Protein AF-A0A7W4ERY3-F1 (afdb_monomer)

Structure (mmCIF, N/CA/C/O backbone):
data_AF-A0A7W4ERY3-F1
#
_entry.id   AF-A0A7W4ERY3-F1
#
loop_
_atom_site.group_PDB
_atom_site.id
_atom_site.type_symbol
_atom_site.label_atom_id
_atom_site.label_alt_id
_atom_site.label_comp_id
_atom_site.label_asym_id
_atom_site.label_entity_id
_atom_site.label_seq_id
_atom_site.pdbx_PDB_ins_code
_atom_site.Cartn_x
_atom_site.Cartn_y
_atom_site.Cartn_z
_atom_site.occupancy
_atom_site.B_iso_or_equiv
_atom_site.auth_seq_id
_atom_site.auth_comp_id
_atom_site.auth_asym_id
_atom_site.auth_atom_id
_atom_site.pdbx_PDB_model_num
ATOM 1 N N . MET A 1 1 ? -31.399 -14.182 33.057 1.00 48.34 1 MET A N 1
ATOM 2 C CA . MET A 1 1 ? -30.219 -14.943 32.589 1.00 48.34 1 MET A CA 1
ATOM 3 C C . MET A 1 1 ? -30.659 -15.828 31.425 1.00 48.34 1 MET A C 1
ATOM 5 O O . MET A 1 1 ? -31.411 -16.758 31.665 1.00 48.34 1 MET A O 1
ATOM 9 N N . SER A 1 2 ? -30.296 -15.523 30.174 1.00 42.59 2 SER A N 1
ATOM 10 C CA . SER A 1 2 ? -30.583 -16.417 29.037 1.00 42.59 2 SER A CA 1
ATOM 11 C C . SER A 1 2 ? -29.541 -16.255 27.924 1.00 42.59 2 SER A C 1
ATOM 13 O O . SER A 1 2 ? -29.521 -15.274 27.189 1.00 42.59 2 SER A O 1
ATOM 15 N N . SER A 1 3 ? -28.617 -17.218 27.927 1.00 50.41 3 SER A N 1
ATOM 16 C CA . SER A 1 3 ? -27.822 -17.798 26.837 1.00 50.41 3 SER A CA 1
ATOM 17 C C . SER A 1 3 ? -27.710 -17.040 25.502 1.00 50.41 3 SER A C 1
ATOM 19 O O . SER A 1 3 ? -28.542 -17.189 24.608 1.00 50.41 3 SER A O 1
ATOM 21 N N . THR A 1 4 ? -26.580 -16.358 25.286 1.00 51.00 4 THR A N 1
ATOM 22 C CA . THR A 1 4 ? -26.086 -16.087 23.929 1.00 51.00 4 THR A CA 1
ATOM 23 C C . THR A 1 4 ? -25.275 -17.291 23.452 1.00 51.00 4 THR A C 1
ATOM 25 O O . THR A 1 4 ? -24.101 -17.467 23.784 1.00 51.00 4 THR A O 1
ATOM 28 N N . LYS A 1 5 ? -25.896 -18.154 22.641 1.00 48.28 5 LYS A N 1
ATOM 29 C CA . LYS A 1 5 ? -25.158 -19.151 21.859 1.00 48.28 5 LYS A CA 1
ATOM 30 C C . LYS A 1 5 ? -24.258 -18.410 20.864 1.00 48.28 5 LYS A C 1
ATOM 32 O O . LYS A 1 5 ? -24.686 -18.023 19.782 1.00 48.28 5 LYS A O 1
ATOM 37 N N . LYS A 1 6 ? -22.997 -18.182 21.241 1.00 46.38 6 LYS A N 1
ATOM 38 C CA . LYS A 1 6 ? -21.954 -17.668 20.344 1.00 46.38 6 LYS A CA 1
ATOM 39 C C . LYS A 1 6 ? -21.803 -18.625 19.157 1.00 46.38 6 LYS A C 1
ATOM 41 O O . LYS A 1 6 ? -21.350 -19.757 19.326 1.00 46.38 6 LYS A O 1
ATOM 46 N N . HIS A 1 7 ? -22.151 -18.157 17.959 1.00 42.97 7 HIS A N 1
ATOM 47 C CA . HIS A 1 7 ? -21.915 -18.845 16.687 1.00 42.97 7 HIS A CA 1
ATOM 48 C C . HIS A 1 7 ? -20.406 -19.058 16.447 1.00 42.97 7 HIS A C 1
ATOM 50 O O . HIS A 1 7 ? -19.730 -18.264 15.798 1.00 42.97 7 HIS A O 1
ATOM 56 N N . LYS A 1 8 ? -19.871 -20.161 16.979 1.00 44.69 8 LYS A N 1
ATOM 57 C CA . LYS A 1 8 ? -18.449 -20.552 16.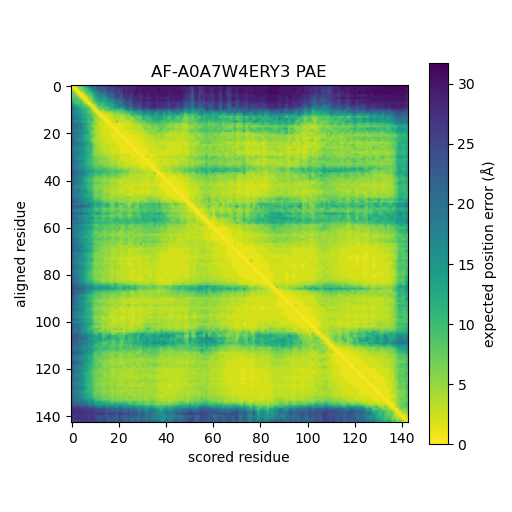937 1.00 44.69 8 LYS A CA 1
ATOM 58 C C . LYS A 1 8 ? -17.954 -20.960 15.534 1.00 44.69 8 LYS A C 1
ATOM 60 O O . LYS A 1 8 ? -16.752 -20.959 15.294 1.00 44.69 8 LYS A O 1
ATOM 65 N N . TYR A 1 9 ? -18.861 -21.269 14.600 1.00 45.78 9 TYR A N 1
ATOM 66 C CA . TYR A 1 9 ? -18.530 -21.684 13.225 1.00 45.78 9 TYR A CA 1
ATOM 67 C C . TYR A 1 9 ? -18.276 -20.511 12.263 1.00 45.78 9 TYR A C 1
ATOM 69 O O . TYR A 1 9 ? -17.468 -20.637 11.347 1.00 45.78 9 TYR A O 1
ATOM 77 N N . SER A 1 10 ? -18.886 -19.346 12.507 1.00 55.81 10 SER A N 1
ATOM 78 C CA . SER A 1 10 ? -18.695 -18.160 11.660 1.00 55.81 10 SER A CA 1
ATOM 79 C C . SER A 1 10 ? -17.282 -17.578 11.796 1.00 55.81 10 SER A C 1
ATOM 81 O O . SER A 1 10 ? -16.703 -17.115 10.816 1.00 55.81 10 SER A O 1
ATOM 83 N N . SER A 1 11 ? -16.654 -17.669 12.975 1.00 61.00 11 SER A N 1
ATOM 84 C CA . SER A 1 11 ? -15.375 -16.991 13.226 1.00 61.00 11 SER A CA 1
ATOM 85 C C . SER A 1 11 ? -14.181 -17.622 12.501 1.00 61.00 11 SER A C 1
ATOM 87 O O . SER A 1 11 ? -13.287 -16.901 12.071 1.00 61.00 11 SER A O 1
ATOM 89 N N . LYS A 1 12 ? -14.146 -18.954 12.341 1.00 66.56 12 LYS A N 1
ATOM 90 C CA . LYS A 1 12 ? -13.029 -19.631 11.653 1.00 66.56 12 LYS A CA 1
ATOM 91 C C . LYS A 1 12 ? -13.132 -19.497 10.135 1.00 66.56 12 LYS A C 1
ATOM 93 O O . LYS A 1 12 ? -12.144 -19.156 9.497 1.00 66.56 12 LYS A O 1
ATOM 98 N N . ALA A 1 13 ? -14.326 -19.707 9.576 1.00 73.44 13 ALA A N 1
ATOM 99 C CA . ALA A 1 13 ? -14.561 -19.562 8.141 1.00 73.44 13 ALA A CA 1
ATOM 100 C C . ALA A 1 13 ? -14.378 -18.107 7.675 1.00 73.44 13 ALA A C 1
ATOM 102 O O . ALA A 1 13 ? -13.717 -17.870 6.670 1.00 73.44 13 ALA A O 1
ATOM 103 N N . SER A 1 14 ? -14.877 -17.126 8.438 1.00 72.81 14 SER A N 1
ATOM 104 C CA . SER A 1 14 ? -14.676 -15.703 8.115 1.00 72.81 14 SER A CA 1
ATOM 105 C C . SER A 1 14 ? -13.215 -15.270 8.236 1.00 72.81 14 SER A C 1
ATOM 107 O O . SER A 1 14 ? -12.737 -14.528 7.384 1.00 72.81 14 SER A O 1
ATOM 109 N N . SER A 1 15 ? -12.480 -15.762 9.239 1.00 72.75 15 SER A N 1
ATOM 110 C CA . SER A 1 15 ? -11.046 -15.485 9.367 1.00 72.75 15 SER A CA 1
ATOM 111 C C . SER A 1 15 ? -10.238 -16.089 8.218 1.00 72.75 15 SER A C 1
ATOM 113 O O . SER A 1 15 ? -9.299 -15.452 7.744 1.00 72.75 15 SER A O 1
ATOM 115 N N . LEU A 1 16 ? -10.592 -17.297 7.767 1.00 81.38 16 LEU A N 1
ATOM 116 C CA . LEU A 1 16 ? -9.930 -17.946 6.639 1.00 81.38 16 LEU A CA 1
ATOM 117 C C . LEU A 1 16 ? -10.233 -17.210 5.330 1.00 81.38 16 LEU A C 1
ATOM 119 O O . LEU A 1 16 ? -9.307 -16.887 4.595 1.00 81.38 16 LEU A O 1
ATOM 123 N N . ALA A 1 17 ? -11.503 -16.870 5.090 1.00 81.50 17 ALA A N 1
ATOM 124 C CA . ALA A 1 17 ? -11.932 -16.095 3.928 1.00 81.50 17 ALA A CA 1
ATOM 125 C C . ALA A 1 17 ? -11.271 -14.708 3.887 1.00 81.50 17 ALA A C 1
ATOM 127 O O . ALA A 1 17 ? -10.849 -14.241 2.832 1.00 81.50 17 ALA A O 1
ATOM 128 N N . TYR A 1 18 ? -11.136 -14.0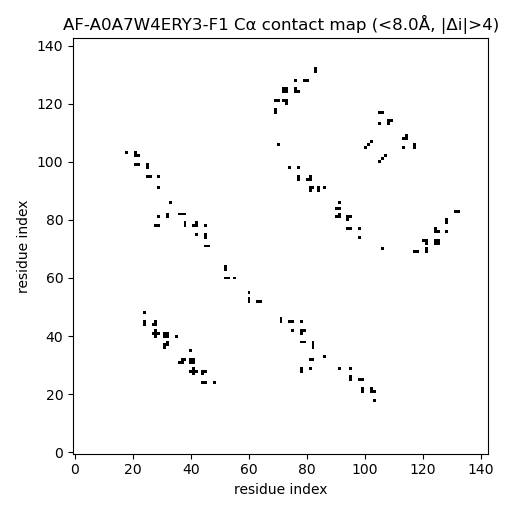54 5.043 1.00 81.06 18 TYR A N 1
ATOM 129 C CA . TYR A 1 18 ? -10.407 -12.795 5.157 1.00 81.06 18 TYR A CA 1
ATOM 130 C C . TYR A 1 18 ? -8.932 -12.963 4.772 1.00 81.06 18 TYR A C 1
ATOM 132 O O . TYR A 1 18 ? -8.399 -12.153 4.013 1.00 81.06 18 TYR A O 1
ATOM 140 N N . ALA A 1 19 ? -8.266 -14.000 5.286 1.00 79.88 19 ALA A N 1
ATOM 141 C CA . ALA A 1 19 ? -6.861 -14.240 4.986 1.00 79.88 19 ALA A CA 1
ATOM 142 C C . ALA A 1 19 ? -6.657 -14.554 3.498 1.00 79.88 19 ALA A C 1
ATOM 144 O O . ALA A 1 19 ? -5.815 -13.933 2.854 1.00 79.88 19 ALA A O 1
ATOM 145 N N . SER A 1 20 ? -7.476 -15.445 2.932 1.00 82.75 20 SER A N 1
ATOM 146 C CA . SER A 1 20 ? -7.396 -15.822 1.522 1.00 82.75 20 SER A CA 1
ATOM 147 C C . SER A 1 20 ? -7.662 -14.642 0.593 1.00 82.75 20 SER A C 1
ATOM 149 O O . SER A 1 20 ? -6.928 -14.471 -0.371 1.00 82.75 20 SER A O 1
ATOM 151 N N . LEU A 1 21 ? -8.653 -13.793 0.889 1.00 84.44 21 LEU A N 1
ATOM 152 C CA . LEU A 1 21 ? -8.947 -12.608 0.075 1.00 84.44 21 LEU A CA 1
ATOM 153 C C . LEU A 1 21 ? -7.786 -11.608 0.061 1.00 84.44 21 LEU A C 1
ATOM 155 O O . LEU A 1 21 ? -7.464 -11.074 -0.995 1.00 84.44 21 LEU A O 1
ATOM 159 N N . ASN A 1 22 ? -7.134 -11.366 1.202 1.00 86.44 22 ASN A N 1
ATOM 160 C CA . ASN A 1 22 ? -5.986 -10.455 1.255 1.00 86.44 22 ASN A CA 1
ATOM 161 C C . ASN A 1 22 ? -4.745 -11.037 0.567 1.00 86.44 22 ASN A C 1
ATOM 163 O O . ASN A 1 22 ? -4.032 -10.309 -0.119 1.00 86.44 22 ASN A O 1
ATOM 167 N N . ILE A 1 23 ? -4.504 -12.344 0.712 1.00 85.81 23 ILE A N 1
ATOM 168 C CA . ILE A 1 23 ? -3.430 -13.031 -0.016 1.00 85.81 23 ILE A CA 1
ATOM 169 C C . ILE A 1 23 ? -3.688 -12.946 -1.522 1.00 85.81 23 ILE A C 1
ATOM 171 O O . ILE A 1 23 ? -2.795 -12.577 -2.279 1.00 85.81 23 ILE A O 1
ATOM 175 N N . LEU A 1 24 ? -4.919 -13.226 -1.953 1.00 87.50 24 LEU A N 1
ATOM 176 C CA . LEU A 1 24 ? -5.307 -13.173 -3.358 1.00 87.50 24 LEU A CA 1
ATOM 177 C C . LEU A 1 24 ? -5.189 -11.754 -3.920 1.00 87.50 24 LEU A C 1
ATOM 179 O O . LEU A 1 24 ? -4.718 -11.603 -5.039 1.00 87.50 24 LEU A O 1
ATOM 183 N N . LEU A 1 25 ? -5.528 -10.719 -3.144 1.00 86.62 25 LEU A N 1
ATOM 184 C CA . LEU A 1 25 ? -5.304 -9.325 -3.535 1.00 86.62 25 LEU A CA 1
ATOM 185 C C . LEU A 1 25 ? -3.816 -9.050 -3.797 1.00 86.62 25 LEU A C 1
ATOM 187 O O . LEU A 1 25 ? -3.475 -8.508 -4.844 1.00 86.62 25 LEU A O 1
ATOM 191 N N . ALA A 1 26 ? -2.927 -9.438 -2.879 1.00 86.62 26 ALA A N 1
ATOM 192 C CA . ALA A 1 26 ? -1.489 -9.227 -3.048 1.00 86.62 26 ALA A CA 1
ATOM 193 C C . ALA A 1 26 ? -0.928 -9.997 -4.259 1.00 86.62 26 ALA A C 1
ATOM 195 O O . ALA A 1 26 ? -0.151 -9.444 -5.036 1.00 86.62 26 ALA A O 1
ATOM 196 N N . LEU A 1 27 ? -1.371 -11.242 -4.460 1.00 89.12 27 LEU A N 1
ATOM 197 C CA . LEU A 1 27 ? -1.009 -12.042 -5.631 1.00 89.12 27 LEU A CA 1
ATOM 198 C C . LEU A 1 27 ? -1.559 -11.449 -6.930 1.00 89.12 27 LEU A C 1
ATOM 200 O O . LEU A 1 27 ? -0.868 -11.470 -7.942 1.00 89.12 27 LEU A O 1
ATOM 204 N N . ALA A 1 28 ? -2.769 -10.893 -6.914 1.00 88.81 28 ALA A N 1
ATOM 205 C CA . ALA A 1 28 ? -3.353 -10.224 -8.068 1.00 88.81 28 ALA A CA 1
ATOM 206 C C . ALA A 1 28 ? -2.588 -8.938 -8.416 1.00 88.81 28 ALA A C 1
ATOM 208 O O . ALA A 1 28 ? -2.331 -8.696 -9.591 1.00 88.81 28 ALA A O 1
ATOM 209 N N . VAL A 1 29 ? -2.145 -8.155 -7.423 1.00 88.50 29 VAL A N 1
ATOM 210 C CA . VAL A 1 29 ? -1.259 -6.996 -7.647 1.00 88.50 29 VAL A CA 1
ATOM 211 C C . VAL A 1 29 ? 0.015 -7.437 -8.364 1.00 88.50 29 VAL A C 1
ATOM 213 O O . VAL A 1 29 ? 0.329 -6.909 -9.429 1.00 88.50 29 VAL A O 1
ATOM 216 N N . PHE A 1 30 ? 0.698 -8.458 -7.844 1.00 88.06 30 PHE A N 1
ATOM 217 C CA . PHE A 1 30 ? 1.876 -9.030 -8.496 1.00 88.06 30 PHE A CA 1
ATOM 218 C C . PHE A 1 30 ? 1.566 -9.542 -9.915 1.00 88.06 30 PHE A C 1
ATOM 220 O O . PHE A 1 30 ? 2.265 -9.192 -10.862 1.00 88.06 30 PHE A O 1
ATOM 227 N N . GLY A 1 31 ? 0.483 -10.303 -10.087 1.00 85.00 31 GLY A N 1
ATOM 228 C CA . GLY A 1 31 ? 0.079 -10.873 -11.372 1.00 85.00 31 GLY A CA 1
ATOM 229 C C . GLY A 1 31 ? -0.220 -9.814 -12.434 1.00 85.00 31 GLY A C 1
ATOM 230 O O . GLY A 1 31 ? 0.201 -9.961 -13.578 1.00 85.00 31 GLY A O 1
ATOM 231 N N . THR A 1 32 ? -0.883 -8.712 -12.065 1.00 88.38 32 THR A N 1
ATOM 232 C CA . THR A 1 32 ? -1.145 -7.608 -13.008 1.00 88.38 32 THR A CA 1
ATOM 233 C C . THR A 1 32 ? 0.139 -6.950 -13.502 1.00 88.38 32 THR A C 1
ATOM 235 O O . THR A 1 32 ? 0.241 -6.649 -14.693 1.00 88.38 32 THR A O 1
ATOM 238 N N . ILE A 1 33 ? 1.129 -6.782 -12.620 1.00 86.81 33 ILE A N 1
ATOM 239 C CA . ILE A 1 33 ? 2.442 -6.227 -12.966 1.00 86.81 33 ILE A CA 1
ATOM 240 C C . ILE A 1 33 ? 3.200 -7.205 -13.860 1.00 86.81 33 ILE A C 1
ATOM 242 O O . ILE A 1 33 ? 3.723 -6.792 -14.889 1.00 86.81 33 ILE A O 1
ATOM 246 N N . TYR A 1 34 ? 3.200 -8.493 -13.512 1.00 85.81 34 TYR A N 1
ATOM 247 C CA . TYR A 1 34 ? 3.887 -9.533 -14.273 1.00 85.81 34 TYR A CA 1
ATOM 248 C C . TYR A 1 34 ? 3.361 -9.664 -15.711 1.00 85.81 34 TYR A C 1
ATOM 250 O O . TYR A 1 34 ? 4.145 -9.804 -16.644 1.00 85.81 34 TYR A O 1
ATOM 258 N N . VAL A 1 35 ? 2.040 -9.586 -15.907 1.00 86.50 35 VAL A N 1
ATOM 259 C CA . VAL A 1 35 ? 1.420 -9.726 -17.237 1.00 86.50 35 VAL A CA 1
ATOM 260 C C . VAL A 1 35 ? 1.495 -8.430 -18.047 1.00 86.50 35 VAL A C 1
ATOM 262 O O . VAL A 1 35 ? 1.739 -8.470 -19.249 1.00 86.50 35 VAL A O 1
ATOM 265 N N . THR A 1 36 ? 1.269 -7.278 -17.410 1.00 84.12 36 THR A N 1
ATOM 266 C CA . THR A 1 36 ? 1.031 -6.015 -18.133 1.00 84.12 36 THR A CA 1
ATOM 267 C C . THR A 1 36 ? 2.245 -5.090 -18.159 1.00 84.12 36 THR A C 1
ATOM 269 O O . THR A 1 36 ? 2.244 -4.115 -18.904 1.00 84.12 36 THR A O 1
ATOM 272 N N . ASN A 1 37 ? 3.261 -5.339 -17.322 1.00 81.19 37 ASN A N 1
ATOM 273 C CA . ASN A 1 37 ? 4.417 -4.455 -17.098 1.00 81.19 37 ASN A CA 1
ATOM 274 C C . ASN A 1 37 ? 4.049 -2.994 -16.766 1.00 81.19 37 ASN A C 1
ATOM 276 O O . ASN A 1 37 ? 4.873 -2.087 -16.876 1.00 81.19 37 ASN A O 1
ATOM 280 N N . SER A 1 38 ? 2.812 -2.758 -16.323 1.00 84.62 38 SER A N 1
ATOM 281 C CA . SER A 1 38 ? 2.281 -1.433 -16.019 1.00 84.62 38 SER A CA 1
ATOM 282 C C . SER A 1 38 ? 1.835 -1.365 -14.559 1.00 84.62 38 SER A C 1
ATOM 284 O O . SER A 1 38 ? 1.095 -2.246 -14.108 1.00 84.62 38 SER A O 1
ATOM 286 N N . PRO A 1 39 ? 2.215 -0.310 -13.816 1.00 86.12 39 PRO A N 1
ATOM 287 C CA . PRO A 1 39 ? 1.805 -0.147 -12.428 1.00 86.12 39 PRO A CA 1
ATOM 288 C C . PRO A 1 39 ? 0.335 0.281 -12.309 1.00 86.12 39 PRO A C 1
ATOM 290 O O . PRO A 1 39 ? -0.262 0.129 -11.248 1.00 86.12 39 PRO A O 1
ATOM 293 N N . ILE A 1 40 ? -0.278 0.792 -13.385 1.00 87.12 40 ILE A N 1
ATOM 294 C CA . ILE A 1 40 ? -1.626 1.382 -13.360 1.00 87.12 40 ILE A CA 1
ATOM 295 C C . ILE A 1 40 ? -2.670 0.350 -12.921 1.00 87.12 40 ILE A C 1
ATOM 297 O O . ILE A 1 40 ? -3.494 0.635 -12.052 1.00 87.12 40 ILE A O 1
ATOM 301 N N . PHE A 1 41 ? -2.614 -0.868 -13.464 1.00 87.31 41 PHE A N 1
ATOM 302 C CA . PHE A 1 41 ? -3.565 -1.926 -13.115 1.00 87.31 41 PHE A CA 1
ATOM 303 C C . PHE A 1 41 ? -3.414 -2.381 -11.665 1.00 87.31 41 PHE A C 1
ATOM 305 O O . PHE A 1 41 ? -4.415 -2.566 -10.977 1.00 87.31 41 PHE A O 1
ATOM 312 N N . ALA A 1 42 ? -2.179 -2.475 -11.175 1.00 87.56 42 ALA A N 1
ATOM 313 C CA . ALA A 1 42 ? -1.907 -2.767 -9.775 1.00 87.56 42 ALA A CA 1
ATOM 314 C C . ALA A 1 42 ? -2.454 -1.678 -8.843 1.00 87.56 42 ALA A C 1
ATOM 316 O O . ALA A 1 42 ? -3.092 -1.994 -7.840 1.00 87.56 42 ALA A O 1
ATOM 317 N N . LEU A 1 43 ? -2.267 -0.400 -9.185 1.00 89.38 43 LEU A N 1
ATOM 318 C CA . LEU A 1 43 ? -2.795 0.725 -8.409 1.00 89.38 43 LEU A CA 1
ATOM 319 C C . LEU A 1 43 ? -4.325 0.738 -8.382 1.00 89.38 43 LEU A C 1
ATOM 321 O O . LEU A 1 43 ? -4.920 0.912 -7.316 1.00 89.38 43 LEU A O 1
ATOM 325 N N . LEU A 1 44 ? -4.969 0.498 -9.528 1.00 89.12 44 LEU A N 1
ATOM 326 C CA . LEU A 1 44 ? -6.421 0.346 -9.601 1.00 89.12 44 LEU A CA 1
ATOM 327 C C . LEU A 1 44 ? -6.893 -0.817 -8.729 1.00 89.12 44 LEU A C 1
ATOM 329 O O . LEU A 1 44 ? -7.878 -0.679 -8.010 1.00 89.12 44 LEU A O 1
ATOM 333 N N . LEU A 1 45 ? -6.173 -1.938 -8.728 1.00 88.31 45 LEU A N 1
ATOM 334 C CA . LEU A 1 45 ? -6.520 -3.101 -7.919 1.00 88.31 45 LEU A CA 1
ATOM 335 C C . LEU A 1 45 ? -6.392 -2.819 -6.413 1.00 88.31 45 LEU A C 1
ATOM 337 O O . LEU A 1 45 ? -7.275 -3.193 -5.640 1.00 88.31 45 LEU A O 1
ATOM 341 N N . VAL A 1 46 ? -5.345 -2.100 -5.993 1.00 87.81 46 VAL A N 1
ATOM 342 C CA . VAL A 1 46 ? -5.183 -1.627 -4.606 1.00 87.81 46 VAL A CA 1
ATOM 343 C C . VAL A 1 46 ? -6.334 -0.693 -4.216 1.00 87.81 46 VAL A C 1
ATOM 345 O O . VAL A 1 46 ? -6.912 -0.850 -3.138 1.00 87.81 46 VAL A O 1
ATOM 348 N N . ALA A 1 47 ? -6.724 0.234 -5.098 1.00 86.25 47 ALA A N 1
ATOM 349 C CA . ALA A 1 47 ? -7.857 1.132 -4.872 1.00 86.25 47 ALA A CA 1
ATOM 350 C C . ALA A 1 47 ? -9.200 0.378 -4.803 1.00 86.25 47 ALA A C 1
ATOM 352 O O . ALA A 1 47 ? -10.019 0.647 -3.923 1.00 86.25 47 ALA A O 1
ATOM 353 N N . LEU A 1 48 ? -9.416 -0.622 -5.662 1.00 85.44 48 LEU A N 1
ATOM 354 C CA . LEU A 1 48 ? -10.602 -1.484 -5.630 1.00 85.44 48 LEU A CA 1
ATOM 355 C C . LEU A 1 48 ? -10.658 -2.331 -4.353 1.00 85.44 48 LEU A C 1
ATOM 357 O O . LEU A 1 48 ? -11.718 -2.454 -3.740 1.00 85.44 48 LEU A O 1
ATOM 361 N N . GLY A 1 49 ? -9.515 -2.829 -3.872 1.00 80.81 49 GLY A N 1
ATOM 362 C CA . GLY A 1 49 ? -9.403 -3.499 -2.570 1.00 80.81 49 GLY A CA 1
ATOM 363 C C . GLY A 1 49 ? -9.838 -2.613 -1.391 1.00 80.81 49 GLY A C 1
ATOM 364 O O . GLY A 1 49 ? -10.183 -3.107 -0.313 1.00 80.81 49 GLY A O 1
ATOM 365 N N . LYS A 1 50 ? -9.893 -1.294 -1.603 1.00 82.56 50 LYS A N 1
ATOM 366 C CA . LYS A 1 50 ? -10.355 -0.280 -0.652 1.00 82.56 50 LYS A CA 1
ATOM 367 C C . LYS A 1 50 ? -11.803 0.159 -0.837 1.00 82.56 50 LYS A C 1
ATOM 369 O O . LYS A 1 50 ? -12.222 1.089 -0.151 1.00 82.56 50 LYS A O 1
ATOM 374 N N . TRP A 1 51 ? -12.603 -0.548 -1.638 1.00 75.25 51 TRP A N 1
ATOM 375 C CA . TRP A 1 51 ? -14.034 -0.287 -1.875 1.00 75.25 51 TRP A CA 1
ATOM 376 C C . TRP A 1 51 ? -14.848 0.098 -0.619 1.00 75.25 51 TRP A C 1
ATOM 378 O O . TRP A 1 51 ? -15.759 0.925 -0.677 1.00 75.25 51 TRP A O 1
ATOM 388 N N . ARG A 1 52 ? -14.480 -0.429 0.559 1.00 73.25 52 ARG A N 1
ATOM 389 C CA . ARG A 1 52 ? -15.092 -0.096 1.862 1.00 73.25 52 ARG A CA 1
ATOM 390 C C . ARG A 1 52 ? -15.085 1.403 2.200 1.00 73.25 52 ARG A C 1
ATOM 392 O O . ARG A 1 52 ? -15.957 1.842 2.941 1.00 73.25 52 ARG A O 1
ATOM 399 N N . ILE A 1 53 ? -14.131 2.174 1.678 1.00 79.75 53 ILE A N 1
ATOM 400 C CA . ILE A 1 53 ? -14.043 3.627 1.885 1.00 79.75 53 ILE A CA 1
ATOM 401 C C . ILE A 1 53 ? -15.216 4.337 1.193 1.00 79.75 53 ILE A C 1
ATOM 403 O O . ILE A 1 53 ? -15.827 5.225 1.790 1.00 79.75 53 ILE A O 1
ATOM 407 N N . LEU A 1 54 ? -15.556 3.899 -0.023 1.00 77.56 54 LEU A N 1
ATOM 408 C CA . LEU A 1 54 ? -16.566 4.513 -0.892 1.00 77.56 54 LEU A CA 1
ATOM 409 C C . LEU A 1 54 ? -17.989 4.006 -0.622 1.00 77.56 54 LEU A C 1
ATOM 411 O O . LEU A 1 54 ? -18.954 4.697 -0.926 1.00 77.56 54 LEU A O 1
ATOM 415 N N . SER A 1 55 ? -18.135 2.839 0.014 1.00 79.25 55 SER A N 1
ATOM 416 C CA . SER A 1 55 ? -19.439 2.242 0.348 1.00 79.25 55 SER A CA 1
ATOM 417 C C . SER A 1 55 ? -20.249 3.019 1.409 1.00 79.25 55 SER A C 1
ATOM 419 O O . SER A 1 55 ? -21.372 2.627 1.729 1.00 79.25 55 SER A O 1
ATOM 421 N N . VAL A 1 56 ? -19.694 4.083 1.997 1.00 84.56 56 VAL A N 1
ATOM 422 C CA . VAL A 1 56 ? -20.337 4.903 3.040 1.00 84.56 56 VAL A CA 1
ATOM 423 C C . VAL A 1 56 ? -20.912 6.187 2.425 1.00 84.56 56 VAL A C 1
ATOM 425 O O . VAL A 1 56 ? -20.557 6.562 1.313 1.00 84.56 56 VAL A O 1
ATOM 428 N N . ARG A 1 57 ? -21.811 6.888 3.135 1.00 85.88 57 ARG A N 1
ATOM 429 C CA . ARG A 1 57 ? -22.391 8.168 2.679 1.00 85.88 57 ARG A CA 1
ATOM 430 C C . ARG A 1 57 ? -21.282 9.153 2.239 1.00 85.88 57 ARG A C 1
ATOM 432 O O . ARG A 1 57 ? -20.357 9.351 3.033 1.00 85.88 57 ARG A O 1
ATOM 439 N N . PRO A 1 58 ? -21.408 9.838 1.079 1.00 83.94 58 PRO A N 1
ATOM 440 C CA . PRO A 1 58 ? -20.363 10.701 0.505 1.00 83.94 58 PRO A CA 1
ATOM 441 C C . PRO A 1 58 ? -19.739 11.714 1.468 1.00 83.94 58 PRO A C 1
ATOM 443 O O . PRO A 1 58 ? -18.528 11.902 1.490 1.00 83.94 58 PRO A O 1
ATOM 446 N N . ARG A 1 59 ? -20.547 12.298 2.358 1.00 88.19 59 ARG A N 1
ATOM 447 C CA . ARG A 1 59 ? -20.081 13.259 3.371 1.00 88.19 59 ARG A CA 1
ATOM 448 C C . ARG A 1 59 ? -18.982 12.732 4.310 1.00 88.19 59 ARG A C 1
ATOM 450 O O . ARG A 1 59 ? -18.262 13.528 4.895 1.00 88.19 59 ARG A O 1
ATOM 457 N N . PHE A 1 60 ? -18.867 11.414 4.489 1.00 86.38 60 PHE A N 1
ATOM 458 C CA . PHE A 1 60 ? -17.870 10.791 5.370 1.00 86.38 60 PHE A CA 1
ATOM 459 C C . PHE A 1 60 ? -16.660 10.231 4.615 1.00 86.38 60 PHE A C 1
ATOM 461 O O . PHE A 1 60 ? -15.774 9.646 5.239 1.00 86.38 60 PHE A O 1
ATOM 468 N N . TRP A 1 61 ? -16.595 10.398 3.291 1.00 86.81 61 TRP A N 1
ATOM 469 C CA . TRP A 1 61 ? -15.500 9.857 2.489 1.00 86.81 61 TRP A CA 1
ATOM 470 C C . TRP A 1 61 ? -14.150 10.406 2.925 1.00 86.81 61 TRP A C 1
ATOM 472 O O . TRP A 1 61 ? -13.232 9.620 3.125 1.00 86.81 61 TRP A O 1
ATOM 482 N N . ALA A 1 62 ? -14.047 11.713 3.177 1.00 86.19 62 ALA A N 1
ATOM 483 C CA . ALA A 1 62 ? -12.808 12.319 3.658 1.00 86.19 62 ALA A CA 1
ATOM 484 C C . ALA A 1 62 ? -12.313 11.651 4.955 1.00 86.19 62 ALA A C 1
ATOM 486 O O . ALA A 1 62 ? -11.172 11.206 5.022 1.00 86.19 62 ALA A O 1
ATOM 487 N N . ALA A 1 63 ? -13.185 11.473 5.952 1.00 87.25 63 ALA A N 1
ATOM 488 C CA . ALA A 1 63 ? -12.825 10.814 7.211 1.00 87.25 63 ALA A CA 1
ATOM 489 C C . ALA A 1 63 ? -12.418 9.338 7.017 1.00 87.25 63 ALA A C 1
ATOM 491 O O . ALA A 1 63 ? -11.468 8.852 7.640 1.00 87.25 63 ALA A O 1
ATOM 492 N N . ASN A 1 64 ? -13.097 8.620 6.119 1.00 87.19 64 ASN A N 1
ATOM 493 C CA . ASN A 1 64 ? -12.742 7.241 5.788 1.00 87.19 64 ASN A CA 1
ATOM 494 C C . ASN A 1 64 ? -11.414 7.139 5.028 1.00 87.19 64 ASN A C 1
ATOM 496 O O . ASN A 1 64 ? -10.659 6.199 5.264 1.00 87.19 64 ASN A O 1
ATOM 500 N N . VAL A 1 65 ? -11.106 8.091 4.146 1.00 86.75 65 VAL A N 1
ATOM 501 C CA . VAL A 1 65 ? -9.807 8.164 3.468 1.00 86.75 65 VAL A CA 1
ATOM 502 C C . VAL A 1 65 ? -8.718 8.442 4.496 1.00 86.75 65 VAL A C 1
ATOM 504 O O . VAL A 1 65 ? -7.772 7.664 4.573 1.00 86.75 65 VAL A O 1
ATOM 507 N N . LEU A 1 66 ? -8.886 9.465 5.345 1.00 85.56 66 LEU A N 1
ATOM 508 C CA . LEU A 1 66 ? -7.906 9.841 6.371 1.00 85.56 66 LEU A CA 1
ATOM 509 C C . LEU A 1 66 ? -7.577 8.679 7.316 1.00 85.56 66 LEU A C 1
ATOM 511 O O . LEU A 1 66 ? -6.408 8.391 7.558 1.00 85.56 66 LEU A O 1
ATOM 515 N N . SER A 1 67 ? -8.592 7.953 7.787 1.00 85.62 67 SER A N 1
ATOM 516 C CA . SER A 1 67 ? -8.398 6.781 8.658 1.00 85.62 67 SER A CA 1
ATOM 517 C C . SER A 1 67 ? -7.720 5.592 7.967 1.00 85.62 67 SER A C 1
ATOM 519 O O . SER A 1 67 ? -7.211 4.698 8.637 1.00 85.62 67 SER A O 1
ATOM 521 N N . ASN A 1 68 ? -7.692 5.570 6.633 1.00 88.75 68 ASN A N 1
ATOM 522 C CA . ASN A 1 68 ? -7.079 4.514 5.832 1.00 88.75 68 ASN A CA 1
ATOM 523 C C . ASN A 1 68 ? -5.802 4.965 5.108 1.00 88.75 68 ASN A C 1
ATOM 525 O O . ASN A 1 68 ? -5.234 4.147 4.383 1.00 88.75 68 ASN A O 1
ATOM 529 N N . LEU A 1 69 ? -5.344 6.211 5.302 1.00 89.00 69 LEU A N 1
ATOM 530 C CA . LEU A 1 69 ? -4.213 6.798 4.573 1.00 89.00 69 LEU A CA 1
ATOM 531 C C . LEU A 1 69 ? -2.950 5.960 4.697 1.00 89.00 69 LEU A C 1
ATOM 533 O O . LEU A 1 69 ? -2.321 5.655 3.694 1.00 89.00 69 LEU A O 1
ATOM 537 N N . VAL A 1 70 ? -2.621 5.538 5.914 1.00 90.81 70 VAL A N 1
ATOM 538 C CA . VAL A 1 70 ? -1.445 4.706 6.196 1.00 90.81 70 VAL A CA 1
ATOM 539 C C . VAL A 1 70 ? -1.455 3.431 5.349 1.00 90.81 70 VAL A C 1
ATOM 541 O O . VAL A 1 70 ? -0.462 3.087 4.719 1.00 90.81 70 VAL A O 1
ATOM 544 N N . ASP A 1 71 ? -2.602 2.759 5.268 1.00 89.75 71 ASP A N 1
ATOM 545 C CA . ASP A 1 71 ? -2.736 1.527 4.490 1.00 89.75 71 ASP A CA 1
ATOM 546 C C . ASP A 1 71 ? -2.790 1.788 2.976 1.00 89.75 71 ASP A C 1
ATOM 548 O O . ASP A 1 71 ? -2.341 0.951 2.201 1.00 89.75 71 ASP A O 1
ATOM 552 N N . ILE A 1 72 ? -3.310 2.943 2.540 1.00 90.69 72 ILE A N 1
ATOM 553 C CA . ILE A 1 72 ? -3.244 3.366 1.133 1.00 90.69 72 ILE A CA 1
ATOM 554 C C . ILE A 1 72 ? -1.787 3.600 0.732 1.00 90.69 72 ILE A C 1
ATOM 556 O O . ILE A 1 72 ? -1.358 3.057 -0.280 1.00 90.69 72 ILE A O 1
ATOM 560 N N . ILE A 1 73 ? -1.027 4.351 1.535 1.00 93.75 73 ILE A N 1
ATOM 561 C CA . ILE A 1 73 ? 0.388 4.642 1.278 1.00 93.75 73 ILE A CA 1
ATOM 562 C C . ILE A 1 73 ? 1.166 3.334 1.166 1.00 93.75 73 ILE A C 1
ATOM 564 O O . ILE A 1 73 ? 1.829 3.115 0.161 1.00 93.75 73 ILE A O 1
ATOM 568 N N . VAL A 1 74 ? 1.025 2.426 2.135 1.00 93.75 74 VAL A N 1
ATOM 569 C CA . VAL A 1 74 ? 1.758 1.154 2.106 1.00 93.75 74 VAL A CA 1
ATOM 570 C C . VAL A 1 74 ? 1.347 0.272 0.924 1.00 93.75 74 VAL A C 1
ATOM 572 O O . VAL A 1 74 ? 2.218 -0.281 0.254 1.00 93.75 74 VAL A O 1
ATOM 575 N N . GLY A 1 75 ? 0.049 0.163 0.620 1.00 91.19 75 GLY A N 1
ATOM 576 C CA . GLY A 1 75 ? -0.424 -0.626 -0.522 1.00 91.19 75 GLY A CA 1
ATOM 577 C C . GLY A 1 75 ? 0.073 -0.085 -1.867 1.00 91.19 75 GLY A C 1
ATOM 578 O O . GLY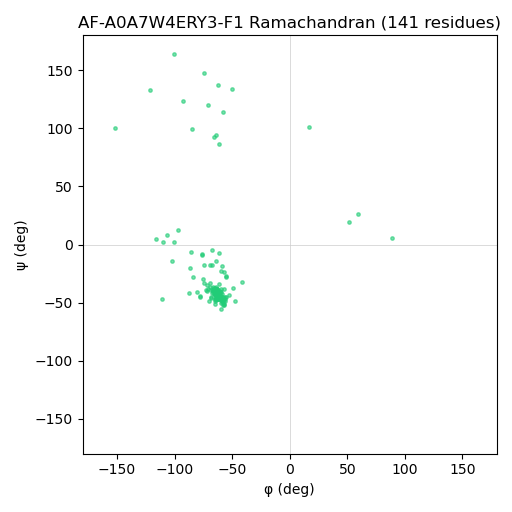 A 1 75 ? 0.534 -0.853 -2.712 1.00 91.19 75 GLY A O 1
ATOM 579 N N . VAL A 1 76 ? 0.032 1.239 -2.048 1.00 93.62 76 VAL A N 1
ATOM 580 C CA . VAL A 1 76 ? 0.557 1.927 -3.238 1.00 93.62 76 VAL A CA 1
ATOM 581 C C . VAL A 1 76 ? 2.073 1.763 -3.333 1.00 93.62 76 VAL A C 1
ATOM 583 O O . VAL A 1 76 ? 2.580 1.429 -4.402 1.00 93.62 76 VAL A O 1
ATOM 586 N N . SER A 1 77 ? 2.793 1.916 -2.219 1.00 94.56 77 SER A N 1
ATOM 587 C CA . SER A 1 77 ? 4.237 1.697 -2.157 1.00 94.56 77 SER A CA 1
ATOM 588 C C . SER A 1 77 ? 4.623 0.286 -2.583 1.00 94.56 77 SER A C 1
ATOM 590 O O . SER A 1 77 ? 5.476 0.133 -3.450 1.00 94.56 77 SER A O 1
ATOM 592 N N . PHE A 1 78 ? 3.978 -0.756 -2.049 1.00 94.00 78 PHE A N 1
ATOM 593 C CA . PHE A 1 78 ? 4.285 -2.128 -2.461 1.00 94.00 78 PHE A CA 1
ATOM 594 C C . PHE A 1 78 ? 3.987 -2.372 -3.942 1.00 94.00 78 PHE A C 1
ATOM 596 O O . PHE A 1 78 ? 4.816 -2.971 -4.622 1.00 94.00 78 PHE A O 1
ATOM 603 N N . ALA A 1 79 ? 2.857 -1.885 -4.462 1.00 92.75 79 ALA A N 1
ATOM 604 C CA . ALA A 1 79 ? 2.533 -2.010 -5.883 1.00 92.75 79 ALA A CA 1
ATOM 605 C C . ALA A 1 79 ? 3.615 -1.380 -6.779 1.00 92.75 79 ALA A C 1
ATOM 607 O O . ALA A 1 79 ? 4.070 -1.996 -7.741 1.00 92.75 79 ALA A O 1
ATOM 608 N N . LEU A 1 80 ? 4.070 -0.175 -6.432 1.00 92.81 80 LEU A N 1
ATOM 609 C CA . LEU A 1 80 ? 5.077 0.553 -7.200 1.00 92.81 80 LEU A CA 1
ATOM 610 C C . LEU A 1 80 ? 6.476 -0.047 -7.053 1.00 92.81 80 LEU A C 1
ATOM 612 O O . LEU A 1 80 ? 7.185 -0.147 -8.045 1.00 92.81 80 LEU A O 1
ATOM 616 N N . LEU A 1 81 ? 6.863 -0.506 -5.861 1.00 92.81 81 LEU A N 1
ATOM 617 C CA . LEU A 1 81 ? 8.148 -1.178 -5.645 1.00 92.81 81 LEU A CA 1
ATOM 618 C C . LEU A 1 81 ? 8.222 -2.524 -6.382 1.00 92.81 81 LEU A C 1
ATOM 620 O O . LEU A 1 81 ? 9.264 -2.856 -6.945 1.00 92.81 81 LEU A O 1
ATOM 624 N N . ILE A 1 82 ? 7.121 -3.286 -6.429 1.00 91.50 82 ILE A N 1
ATOM 625 C CA . ILE A 1 82 ? 7.048 -4.522 -7.225 1.00 91.50 82 ILE A CA 1
ATOM 626 C C . ILE A 1 82 ? 7.218 -4.197 -8.711 1.00 91.50 82 ILE A C 1
ATOM 628 O O . ILE A 1 82 ? 7.901 -4.934 -9.414 1.00 91.50 82 ILE A O 1
ATOM 632 N N . TRP A 1 83 ? 6.662 -3.092 -9.202 1.00 90.94 83 TRP A N 1
ATOM 633 C CA . TRP A 1 83 ? 6.872 -2.671 -10.586 1.00 90.94 83 TRP A CA 1
ATOM 634 C C . TRP A 1 83 ? 8.311 -2.184 -10.847 1.00 90.94 83 TRP A C 1
ATOM 636 O O . TRP A 1 83 ? 8.966 -2.683 -11.759 1.00 90.94 83 TRP A O 1
ATOM 646 N N . LEU A 1 84 ? 8.842 -1.302 -9.993 1.00 89.94 84 LEU A N 1
ATOM 647 C CA . LEU A 1 84 ? 10.204 -0.750 -10.081 1.00 89.94 84 LEU A CA 1
ATOM 648 C C . LEU A 1 84 ? 11.304 -1.810 -10.014 1.00 89.94 84 LEU A C 1
ATOM 650 O O . LEU A 1 84 ? 12.413 -1.585 -10.486 1.00 89.94 84 LEU A O 1
ATOM 654 N N . SER A 1 85 ? 11.008 -2.977 -9.448 1.00 88.00 85 SER A N 1
ATOM 655 C CA . SER A 1 85 ? 11.921 -4.118 -9.468 1.00 88.00 85 SER A CA 1
ATOM 656 C C . SER A 1 85 ? 12.260 -4.631 -10.875 1.00 88.00 85 SER A C 1
ATOM 658 O O . SER A 1 85 ? 13.073 -5.540 -10.989 1.00 88.00 85 SER A O 1
ATOM 660 N N . GLY A 1 86 ? 11.623 -4.129 -11.940 1.00 81.38 86 GLY A N 1
ATOM 661 C CA . GLY A 1 86 ? 12.060 -4.361 -13.319 1.00 81.38 86 GLY A CA 1
ATOM 662 C C . GLY A 1 86 ? 12.108 -5.833 -13.741 1.00 81.38 86 GLY A C 1
ATOM 663 O O . GLY A 1 86 ? 12.906 -6.194 -14.598 1.00 81.38 86 GLY A O 1
ATOM 664 N N . GLY A 1 87 ? 11.301 -6.701 -13.121 1.00 78.81 87 GLY A N 1
ATOM 665 C CA . GLY A 1 87 ? 11.262 -8.133 -13.438 1.00 78.81 87 GLY A CA 1
ATOM 666 C C . GLY A 1 87 ? 12.254 -9.003 -12.658 1.00 78.81 87 GLY A C 1
ATOM 667 O O . GLY A 1 87 ? 12.312 -10.210 -12.900 1.00 78.81 87 GLY A O 1
ATOM 668 N N . TYR A 1 88 ? 12.997 -8.456 -11.685 1.00 89.06 88 TYR A N 1
ATOM 669 C CA . TYR A 1 88 ? 13.797 -9.264 -10.759 1.00 89.06 88 TYR A CA 1
ATOM 670 C C . TYR A 1 88 ? 12.884 -10.120 -9.865 1.00 89.06 88 TYR A C 1
ATOM 672 O O . TYR A 1 88 ? 12.447 -9.697 -8.793 1.00 89.06 88 TYR A O 1
ATOM 680 N N . MET A 1 89 ? 12.616 -11.353 -10.306 1.00 86.75 89 MET A N 1
ATOM 681 C CA . MET A 1 89 ? 11.606 -12.252 -9.731 1.00 86.75 89 MET A CA 1
ATOM 682 C C . MET A 1 89 ? 11.755 -12.450 -8.214 1.00 86.75 89 MET A C 1
ATOM 684 O O . MET A 1 89 ? 10.775 -12.383 -7.478 1.00 86.75 89 MET A O 1
ATOM 688 N N . ILE A 1 90 ? 12.982 -12.645 -7.720 1.00 90.56 90 ILE A N 1
ATOM 689 C CA . ILE A 1 90 ? 13.246 -12.847 -6.284 1.00 90.56 90 ILE A CA 1
ATOM 690 C C . ILE A 1 90 ? 12.816 -11.618 -5.473 1.00 90.56 90 ILE A C 1
ATOM 692 O O . ILE A 1 90 ? 12.194 -11.753 -4.419 1.00 90.56 90 ILE A O 1
ATOM 696 N N . LEU A 1 91 ? 13.103 -10.417 -5.981 1.00 90.31 91 LEU A N 1
ATOM 697 C CA . LEU A 1 91 ? 12.753 -9.165 -5.319 1.00 90.31 91 LEU A CA 1
ATOM 698 C C . LEU A 1 91 ? 11.240 -8.909 -5.381 1.00 90.31 91 LEU A C 1
ATOM 700 O O . LEU A 1 91 ? 10.650 -8.525 -4.374 1.00 90.31 91 LEU A O 1
ATOM 704 N N . GLN A 1 92 ? 10.588 -9.207 -6.509 1.00 89.06 92 GLN A N 1
ATOM 705 C CA . GLN A 1 92 ? 9.128 -9.114 -6.634 1.00 89.06 92 GLN A CA 1
ATOM 706 C C . GLN A 1 92 ? 8.395 -10.055 -5.678 1.00 89.06 92 GLN A C 1
ATOM 708 O O . GLN A 1 92 ? 7.447 -9.644 -5.003 1.00 89.06 92 GLN A O 1
ATOM 713 N N . LEU A 1 93 ? 8.841 -11.309 -5.590 1.00 90.31 93 LEU A N 1
ATOM 714 C CA . LEU A 1 93 ? 8.267 -12.294 -4.677 1.00 90.31 93 LEU A CA 1
ATOM 715 C C . LEU A 1 93 ? 8.503 -11.893 -3.217 1.00 90.31 93 LEU A C 1
ATOM 717 O O . LEU A 1 93 ? 7.576 -11.967 -2.411 1.00 90.31 93 LEU A O 1
ATOM 721 N N . GLY A 1 94 ? 9.700 -11.396 -2.888 1.00 92.81 94 GLY A N 1
ATOM 722 C CA . GLY A 1 94 ? 10.015 -10.871 -1.558 1.00 92.81 94 GLY A CA 1
ATOM 723 C C . GLY A 1 94 ? 9.111 -9.702 -1.156 1.00 92.81 94 GLY A C 1
ATOM 724 O O . GLY A 1 94 ? 8.517 -9.719 -0.078 1.00 92.81 94 GLY A O 1
ATOM 725 N N . LEU A 1 95 ? 8.928 -8.720 -2.043 1.00 92.56 95 LEU A N 1
ATOM 726 C CA . LEU A 1 95 ? 8.030 -7.584 -1.813 1.00 92.56 95 LEU A CA 1
ATOM 727 C C . LEU A 1 95 ? 6.562 -8.011 -1.701 1.00 92.56 95 LEU A C 1
ATOM 729 O O . LEU A 1 95 ? 5.832 -7.490 -0.861 1.00 92.56 95 LEU A O 1
ATOM 733 N N . THR A 1 96 ? 6.133 -8.992 -2.495 1.00 90.81 96 THR A N 1
ATOM 734 C CA . THR A 1 96 ? 4.771 -9.541 -2.421 1.00 90.81 96 THR A CA 1
ATOM 735 C C . THR A 1 96 ? 4.537 -10.256 -1.090 1.00 90.81 96 THR A C 1
ATOM 737 O O . THR A 1 96 ? 3.505 -10.049 -0.452 1.00 90.81 96 THR A O 1
ATOM 740 N N . ALA A 1 97 ? 5.509 -11.041 -0.616 1.00 91.31 97 ALA A N 1
ATOM 741 C CA . ALA A 1 97 ? 5.443 -11.684 0.693 1.00 91.31 97 ALA A CA 1
ATOM 742 C C . ALA A 1 97 ? 5.362 -10.648 1.826 1.00 91.31 97 ALA A C 1
ATOM 744 O O . ALA A 1 97 ? 4.527 -10.779 2.722 1.00 91.31 97 ALA A O 1
ATOM 745 N N . LEU A 1 98 ? 6.160 -9.577 1.757 1.00 91.94 98 LEU A N 1
ATOM 746 C CA . LEU A 1 98 ? 6.085 -8.467 2.711 1.00 91.94 98 LEU A CA 1
ATOM 747 C C . LEU A 1 98 ? 4.721 -7.760 2.672 1.00 91.94 98 LEU A C 1
ATOM 749 O O . LEU A 1 98 ? 4.165 -7.449 3.727 1.00 91.94 98 LEU A O 1
ATOM 753 N N . HIS A 1 99 ? 4.138 -7.571 1.486 1.00 90.62 99 HIS A N 1
ATOM 754 C CA . HIS A 1 99 ? 2.799 -7.000 1.340 1.00 90.62 99 HIS A CA 1
ATOM 755 C C . HIS A 1 99 ? 1.717 -7.900 1.968 1.00 90.62 99 HIS A C 1
ATOM 757 O O . HIS A 1 99 ? 0.823 -7.409 2.660 1.00 90.62 99 HIS A O 1
ATOM 763 N N . ILE A 1 100 ? 1.824 -9.226 1.820 1.00 88.38 100 ILE A N 1
ATOM 764 C CA . ILE A 1 100 ? 0.938 -10.188 2.498 1.00 88.38 100 ILE A CA 1
ATOM 765 C C . ILE A 1 100 ? 1.081 -10.075 4.021 1.00 88.38 100 ILE A C 1
ATOM 767 O O . ILE A 1 100 ? 0.078 -10.012 4.736 1.00 88.38 100 ILE A O 1
ATOM 771 N N . VAL A 1 101 ? 2.317 -10.013 4.529 1.00 89.56 101 VAL A N 1
ATOM 772 C CA . VAL A 1 101 ? 2.584 -9.854 5.968 1.00 89.56 101 VAL A CA 1
ATOM 773 C C . VAL A 1 101 ? 1.953 -8.566 6.501 1.00 89.56 101 VAL A C 1
ATOM 775 O O . VAL A 1 101 ? 1.322 -8.582 7.564 1.00 89.56 101 VAL A O 1
ATOM 778 N N . TRP A 1 102 ? 2.057 -7.468 5.748 1.00 89.75 102 TRP A N 1
ATOM 779 C CA . TRP A 1 102 ? 1.405 -6.204 6.081 1.00 89.75 102 TRP A CA 1
ATOM 780 C C . TRP A 1 102 ? -0.119 -6.355 6.211 1.00 89.75 102 TRP A C 1
ATOM 782 O O . TRP A 1 102 ? -0.685 -5.996 7.251 1.00 89.75 102 TRP A O 1
ATOM 792 N N . LEU A 1 103 ? -0.774 -6.934 5.196 1.00 85.06 103 LEU A N 1
ATOM 793 C CA . LEU A 1 103 ? -2.231 -7.085 5.151 1.00 85.06 103 LEU A CA 1
ATOM 794 C C . LEU A 1 103 ? -2.778 -7.989 6.266 1.00 85.06 103 LEU A C 1
ATOM 796 O O . LEU A 1 103 ? -3.858 -7.716 6.793 1.00 85.06 103 LEU A O 1
ATOM 800 N N . LEU A 1 104 ? -2.051 -9.049 6.633 1.00 83.56 104 LEU A N 1
ATOM 801 C CA . LEU A 1 104 ? -2.523 -10.043 7.601 1.00 83.56 104 LEU A CA 1
ATOM 802 C C . LEU A 1 104 ? -2.202 -9.687 9.056 1.00 83.56 104 LEU A C 1
ATOM 804 O O . LEU A 1 104 ? -3.049 -9.882 9.927 1.00 83.56 104 LEU A O 1
ATOM 808 N N . PHE A 1 105 ? -1.000 -9.177 9.341 1.00 80.00 105 PHE A N 1
ATOM 809 C CA . PHE A 1 105 ? -0.502 -9.095 10.720 1.00 80.00 105 PHE A CA 1
ATOM 810 C C . PHE A 1 105 ? -0.393 -7.674 11.250 1.00 80.00 105 PHE A C 1
ATOM 812 O O . PHE A 1 105 ? -0.819 -7.405 12.375 1.00 80.00 105 PHE A O 1
ATOM 819 N N . ILE A 1 106 ? 0.191 -6.767 10.468 1.00 73.81 106 ILE A N 1
ATOM 820 C CA . ILE A 1 106 ? 0.512 -5.419 10.946 1.00 73.81 106 ILE A CA 1
ATOM 821 C C . ILE A 1 106 ? -0.750 -4.559 10.956 1.0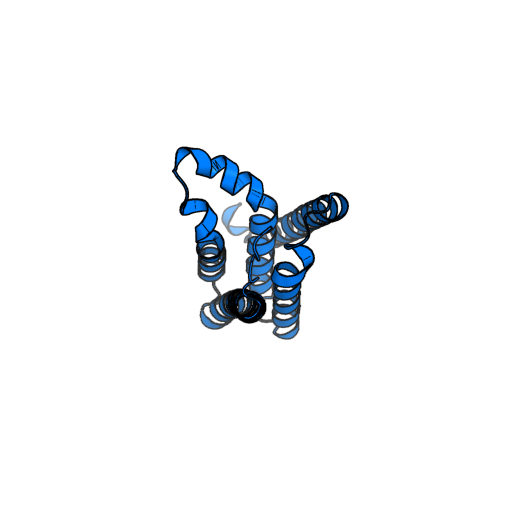0 73.81 106 ILE A C 1
ATOM 823 O O . ILE A 1 106 ? -1.041 -3.907 11.959 1.00 73.81 106 ILE A O 1
ATOM 827 N N . LYS A 1 107 ? -1.554 -4.633 9.890 1.00 68.81 107 LYS A N 1
ATOM 828 C CA . LYS A 1 107 ? -2.780 -3.844 9.722 1.00 68.81 107 LYS A CA 1
ATOM 829 C C . LYS A 1 107 ? -3.854 -4.105 10.787 1.00 68.81 107 LYS A C 1
ATOM 831 O O . LYS A 1 107 ? -4.581 -3.191 11.158 1.00 68.81 107 LYS A O 1
ATOM 836 N N . GLN A 1 108 ? -3.980 -5.331 11.300 1.00 66.38 108 GLN A N 1
ATOM 837 C CA . GLN A 1 108 ? -5.070 -5.699 12.223 1.00 66.38 108 GLN A CA 1
ATOM 838 C C . GLN A 1 108 ? -4.889 -5.194 13.663 1.00 66.38 108 GLN A C 1
ATOM 840 O O . GLN A 1 108 ? -5.777 -5.355 14.505 1.00 66.38 108 GLN A O 1
ATOM 845 N N . ARG A 1 109 ? -3.727 -4.631 13.997 1.00 73.81 109 ARG A N 1
ATOM 846 C CA . ARG A 1 109 ? -3.392 -4.269 15.375 1.00 73.81 109 ARG A CA 1
ATOM 847 C C . ARG A 1 109 ? -3.785 -2.817 15.647 1.00 73.81 109 ARG A C 1
ATOM 849 O O . ARG A 1 109 ? -3.309 -1.911 14.982 1.00 73.81 109 ARG A O 1
ATOM 856 N N . SER A 1 110 ? -4.620 -2.607 16.668 1.00 73.56 110 SER A N 1
ATOM 857 C CA . SER A 1 110 ? -5.165 -1.285 17.035 1.00 73.56 110 SER A CA 1
ATOM 858 C C . SER A 1 110 ? -4.549 -0.680 18.308 1.00 73.56 110 SER A C 1
ATOM 860 O O . SER A 1 110 ? -5.052 0.313 18.830 1.00 73.56 110 SER A O 1
ATOM 862 N N . LYS A 1 111 ? -3.491 -1.283 18.866 1.00 84.12 111 LYS A N 1
ATOM 863 C CA . LYS A 1 111 ? -2.805 -0.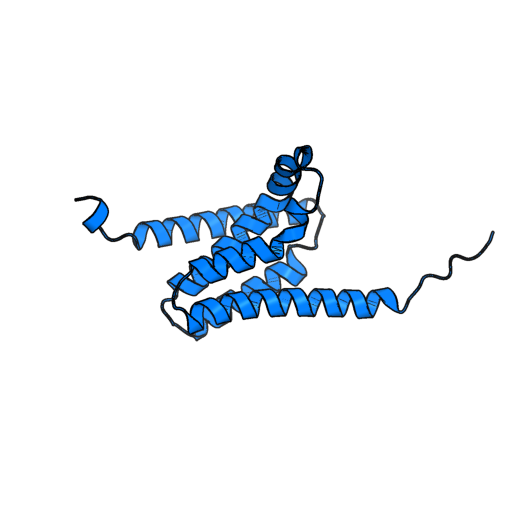717 20.042 1.00 84.12 111 LYS A CA 1
ATOM 864 C C . LYS A 1 111 ? -1.965 0.493 19.618 1.00 84.12 111 LYS A C 1
ATOM 866 O O . LYS A 1 111 ? -1.383 0.468 18.538 1.00 84.12 111 LYS A O 1
ATOM 871 N N . TYR A 1 112 ? -1.822 1.483 20.501 1.00 83.69 112 TYR A N 1
ATOM 872 C CA . TYR A 1 112 ? -1.065 2.719 20.246 1.00 83.69 112 TYR A CA 1
ATOM 873 C C . TYR A 1 112 ? 0.324 2.475 19.628 1.00 83.69 112 TYR A C 1
ATOM 875 O O . TYR A 1 112 ? 0.645 3.038 18.588 1.00 83.69 112 TYR A O 1
ATOM 883 N N . THR A 1 113 ? 1.115 1.555 20.191 1.00 83.69 113 THR A N 1
ATOM 884 C CA . THR A 1 113 ? 2.447 1.204 19.663 1.00 83.69 113 THR A CA 1
ATOM 885 C C . THR A 1 113 ? 2.406 0.732 18.209 1.00 83.69 113 THR A C 1
ATOM 887 O O . THR A 1 113 ? 3.282 1.069 17.421 1.00 83.69 113 THR A O 1
ATOM 890 N N . TYR A 1 114 ? 1.376 -0.025 17.830 1.00 83.88 114 TYR A N 1
ATOM 891 C CA . TYR A 1 114 ? 1.228 -0.505 16.458 1.00 83.88 114 TYR A CA 1
ATOM 892 C C . TYR A 1 114 ? 0.791 0.614 15.518 1.00 83.88 114 TYR A C 1
ATOM 894 O O . TYR A 1 114 ? 1.246 0.624 14.384 1.00 83.88 114 TYR A O 1
ATOM 902 N N . ALA A 1 115 ? -0.007 1.580 15.982 1.00 85.69 115 ALA A N 1
ATOM 903 C CA . ALA A 1 115 ? -0.338 2.762 15.188 1.00 85.69 115 ALA A CA 1
ATOM 904 C C . ALA A 1 115 ? 0.919 3.593 14.862 1.00 85.69 115 ALA A C 1
ATOM 906 O O . ALA A 1 115 ? 1.086 4.031 13.727 1.00 85.69 115 ALA A O 1
ATOM 907 N N . VAL A 1 116 ? 1.843 3.739 15.821 1.00 88.56 116 VAL A N 1
ATOM 908 C CA . VAL A 1 116 ? 3.137 4.411 15.596 1.00 88.56 116 VAL A CA 1
ATOM 909 C C . VAL A 1 116 ? 3.993 3.643 14.587 1.00 88.56 116 VAL A C 1
ATOM 911 O O . VAL A 1 116 ? 4.512 4.245 13.650 1.00 88.56 116 VAL A O 1
ATOM 914 N N . ILE A 1 117 ? 4.106 2.317 14.728 1.00 89.44 117 ILE A N 1
ATOM 915 C CA . ILE A 1 117 ? 4.854 1.476 13.778 1.00 89.44 117 ILE A CA 1
ATOM 916 C C . ILE A 1 117 ? 4.241 1.567 12.380 1.00 89.44 117 ILE A C 1
ATOM 918 O O . ILE A 1 117 ? 4.964 1.781 11.416 1.00 89.44 117 ILE A O 1
ATOM 922 N N . GLN A 1 118 ? 2.916 1.457 12.269 1.00 89.38 118 GLN A N 1
ATOM 923 C CA . GLN A 1 118 ? 2.199 1.567 11.002 1.00 89.38 118 GLN A CA 1
ATOM 924 C C . GLN A 1 118 ? 2.467 2.918 10.325 1.00 89.38 118 GLN A C 1
ATOM 926 O O . GLN A 1 118 ? 2.787 2.947 9.137 1.00 89.38 118 GLN A O 1
ATOM 931 N N . ALA A 1 119 ? 2.394 4.023 11.074 1.00 90.75 119 ALA A N 1
ATOM 932 C CA . ALA A 1 119 ? 2.707 5.353 10.558 1.00 90.75 119 ALA A CA 1
ATOM 933 C C . ALA A 1 119 ? 4.176 5.465 10.116 1.00 90.75 119 ALA A C 1
ATOM 935 O O . ALA A 1 119 ? 4.449 5.950 9.020 1.00 90.75 119 ALA A O 1
ATOM 936 N N . GLY A 1 120 ? 5.115 4.958 10.921 1.00 93.25 120 GLY A N 1
ATOM 937 C CA . GLY A 1 120 ? 6.537 4.930 10.578 1.00 93.25 120 GLY A CA 1
ATOM 938 C C . GLY A 1 120 ? 6.826 4.113 9.316 1.00 93.25 120 GLY A C 1
ATOM 939 O O . GLY A 1 120 ? 7.560 4.568 8.445 1.00 93.25 120 GLY A O 1
ATOM 940 N N . THR A 1 121 ? 6.199 2.941 9.168 1.00 93.44 121 THR A N 1
ATOM 941 C CA . THR A 1 121 ? 6.314 2.107 7.963 1.00 93.44 121 THR A CA 1
ATOM 942 C C . THR A 1 121 ? 5.735 2.807 6.737 1.00 93.44 121 THR A C 1
ATOM 944 O O . THR A 1 121 ? 6.357 2.766 5.680 1.00 93.44 121 THR A O 1
ATOM 947 N N . ALA A 1 122 ? 4.588 3.482 6.862 1.00 94.50 122 ALA A N 1
ATOM 948 C CA . ALA A 1 122 ? 4.009 4.245 5.759 1.00 94.50 122 ALA A CA 1
ATOM 949 C C . ALA A 1 122 ? 4.906 5.407 5.324 1.00 94.50 122 ALA A C 1
ATOM 951 O O . ALA A 1 122 ? 5.124 5.578 4.130 1.00 94.50 122 ALA A O 1
ATOM 952 N N . LEU A 1 123 ? 5.469 6.168 6.267 1.00 95.88 123 LEU A N 1
ATOM 953 C CA . LEU A 1 123 ? 6.411 7.240 5.941 1.00 95.88 123 LEU A CA 1
ATOM 954 C C . LEU A 1 123 ? 7.676 6.690 5.278 1.00 95.88 123 LEU A C 1
ATOM 956 O O . LEU A 1 123 ? 8.083 7.193 4.237 1.00 95.88 123 LEU A O 1
ATOM 960 N N . PHE A 1 124 ? 8.261 5.630 5.836 1.00 96.12 124 PHE A N 1
ATOM 961 C CA . PHE A 1 124 ? 9.454 4.996 5.281 1.00 96.12 124 PHE A CA 1
ATOM 962 C C . PHE A 1 124 ? 9.218 4.479 3.856 1.00 96.12 124 PHE A C 1
ATOM 964 O O . PHE A 1 124 ? 9.919 4.882 2.931 1.00 96.12 124 PHE A O 1
ATOM 971 N N . LEU A 1 125 ? 8.205 3.628 3.658 1.00 95.56 125 LEU A N 1
ATOM 972 C CA . LEU A 1 125 ? 7.898 3.061 2.343 1.00 95.56 125 LEU A CA 1
ATOM 973 C C . LEU A 1 125 ? 7.458 4.138 1.351 1.00 95.56 125 LEU A C 1
ATOM 975 O O . LEU A 1 125 ? 7.868 4.092 0.192 1.00 95.56 125 LEU A O 1
ATOM 979 N N . GLY A 1 126 ? 6.670 5.117 1.797 1.00 95.31 126 GLY A N 1
ATOM 980 C CA . GLY A 1 126 ? 6.233 6.243 0.980 1.00 95.31 126 GLY A CA 1
ATOM 981 C C . GLY A 1 126 ? 7.414 7.053 0.454 1.00 95.31 126 GLY A C 1
ATOM 982 O O . GLY A 1 126 ? 7.518 7.260 -0.752 1.00 95.31 126 GLY A O 1
ATOM 983 N N . LEU A 1 127 ? 8.344 7.438 1.334 1.00 96.19 127 LEU A N 1
ATOM 984 C CA . LEU A 1 127 ? 9.545 8.186 0.957 1.00 96.19 127 LEU A CA 1
ATOM 985 C C . LEU A 1 127 ? 10.465 7.375 0.042 1.00 96.19 127 LEU A C 1
ATOM 987 O O . LEU A 1 127 ? 10.898 7.891 -0.981 1.00 96.19 127 LEU A O 1
ATOM 991 N N . VAL A 1 128 ? 10.725 6.102 0.359 1.00 95.38 128 VAL A N 1
ATOM 992 C CA . VAL A 1 128 ? 11.545 5.222 -0.493 1.00 95.38 128 VAL A CA 1
ATOM 993 C C . VAL A 1 128 ? 10.945 5.112 -1.892 1.00 95.38 128 VAL A C 1
ATOM 995 O O . VAL A 1 128 ? 11.647 5.283 -2.885 1.00 95.38 128 VAL A O 1
ATOM 998 N N . THR A 1 129 ? 9.638 4.863 -1.973 1.00 94.31 129 THR A N 1
ATOM 999 C CA . THR A 1 129 ? 8.945 4.700 -3.255 1.00 94.31 129 THR A CA 1
ATOM 1000 C C . THR A 1 129 ? 8.973 5.994 -4.062 1.00 94.31 129 THR A C 1
ATOM 1002 O O . THR A 1 129 ? 9.301 5.959 -5.243 1.00 94.31 129 THR A O 1
ATOM 1005 N N . LEU A 1 130 ? 8.663 7.136 -3.438 1.00 93.12 130 LEU A N 1
ATOM 1006 C CA . LEU A 1 130 ? 8.678 8.434 -4.114 1.00 93.12 130 LEU A CA 1
ATOM 1007 C C . LEU A 1 130 ? 10.071 8.787 -4.633 1.00 93.12 130 LEU A C 1
ATOM 1009 O O . LEU A 1 130 ? 10.190 9.195 -5.783 1.00 93.12 130 LEU A O 1
ATOM 1013 N N . SER A 1 131 ? 11.116 8.579 -3.830 1.00 92.00 131 SER A N 1
ATOM 1014 C CA . SER A 1 131 ? 12.498 8.836 -4.243 1.00 92.00 131 SER A CA 1
ATOM 1015 C C . SER A 1 131 ? 12.923 7.958 -5.420 1.00 92.00 131 SER A C 1
ATOM 1017 O O . SER A 1 131 ? 13.549 8.452 -6.354 1.00 92.00 131 SER A O 1
ATOM 1019 N N . LEU A 1 132 ? 12.558 6.671 -5.416 1.00 91.94 132 LEU A N 1
ATOM 1020 C CA . LEU A 1 132 ? 12.874 5.765 -6.524 1.00 91.94 132 LEU A CA 1
ATOM 1021 C C . LEU A 1 132 ? 12.097 6.108 -7.797 1.00 91.94 132 LEU A C 1
ATOM 1023 O O . LEU A 1 132 ? 12.665 6.063 -8.884 1.00 91.94 132 LEU A O 1
ATOM 1027 N N . ILE A 1 133 ? 10.823 6.489 -7.674 1.00 89.38 133 ILE A N 1
ATOM 1028 C CA . ILE A 1 133 ? 10.030 6.947 -8.820 1.00 89.38 133 ILE A CA 1
ATOM 1029 C C . ILE A 1 133 ? 10.623 8.225 -9.397 1.00 89.38 133 ILE A C 1
ATOM 1031 O O . ILE A 1 133 ? 10.823 8.294 -10.605 1.00 89.38 133 ILE A O 1
ATOM 1035 N N . ALA A 1 134 ? 10.940 9.203 -8.546 1.00 87.38 134 ALA A N 1
ATOM 1036 C CA . ALA A 1 134 ? 11.547 10.457 -8.972 1.00 87.38 134 ALA A CA 1
ATOM 1037 C C . ALA A 1 134 ? 12.888 10.225 -9.681 1.00 87.38 134 ALA A C 1
ATOM 1039 O O . ALA A 1 134 ? 13.160 10.869 -10.684 1.00 87.38 134 ALA A O 1
ATOM 1040 N N . TYR A 1 135 ? 13.694 9.268 -9.209 1.00 84.56 135 TYR A N 1
ATOM 1041 C CA . TYR A 1 135 ? 14.922 8.858 -9.892 1.00 84.56 135 TYR A CA 1
ATOM 1042 C C . TYR A 1 135 ? 14.659 8.180 -11.245 1.00 84.56 135 TYR A C 1
ATOM 1044 O O . TYR A 1 135 ? 15.420 8.371 -12.186 1.00 84.56 135 TYR A O 1
ATOM 1052 N N . SER A 1 136 ? 13.586 7.392 -11.354 1.00 80.31 136 SER A N 1
ATOM 1053 C CA . SER A 1 136 ? 13.215 6.706 -12.600 1.00 80.31 136 SER A CA 1
ATOM 1054 C C . SER A 1 136 ? 12.577 7.615 -13.657 1.00 80.31 136 SER A C 1
ATOM 1056 O O . SER A 1 136 ? 12.345 7.159 -14.775 1.00 80.31 136 SER A O 1
ATOM 1058 N N . TRP A 1 137 ? 12.244 8.867 -13.317 1.00 75.31 137 TRP A N 1
ATOM 1059 C CA . TRP A 1 137 ? 11.713 9.818 -14.289 1.00 75.31 1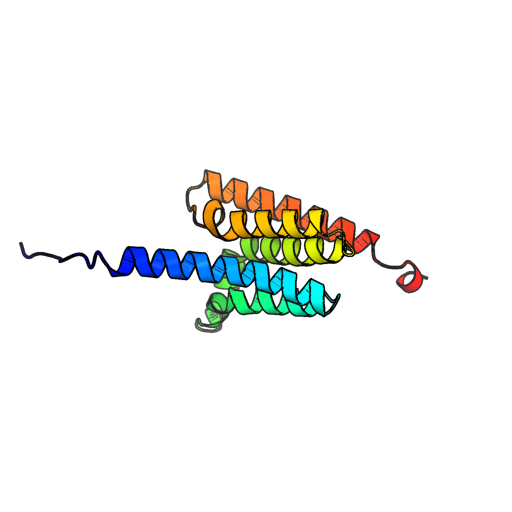37 TRP A CA 1
ATOM 1060 C C . TRP A 1 137 ? 12.818 10.238 -15.252 1.00 75.31 137 TRP A C 1
ATOM 1062 O O . TRP A 1 137 ? 13.844 10.781 -14.848 1.00 75.31 137 TRP A O 1
ATOM 1072 N N . ASP A 1 138 ? 12.582 9.969 -16.532 1.00 62.25 138 ASP A N 1
ATOM 1073 C CA . ASP A 1 138 ? 13.522 10.276 -17.599 1.00 62.25 138 ASP A CA 1
ATOM 1074 C C . ASP A 1 138 ? 13.751 11.794 -17.692 1.00 62.25 138 ASP A C 1
ATOM 1076 O O . ASP A 1 138 ? 12.805 12.589 -17.616 1.00 62.25 138 ASP A O 1
ATOM 1080 N N . SER A 1 139 ? 15.007 12.211 -17.863 1.00 60.69 139 SER A N 1
ATOM 1081 C CA . SER A 1 139 ? 15.394 13.630 -17.918 1.00 60.69 139 SER A CA 1
ATOM 1082 C C . SER A 1 139 ? 14.800 14.364 -19.122 1.00 60.69 139 SER A C 1
ATOM 1084 O O . SER A 1 139 ? 14.755 15.591 -19.131 1.00 60.69 139 SER A O 1
ATOM 1086 N N . PHE A 1 140 ? 14.271 13.619 -20.096 1.00 55.28 140 PHE A N 1
ATOM 1087 C CA . PHE A 1 140 ? 13.561 14.125 -21.267 1.00 55.28 140 PHE A CA 1
ATOM 1088 C C . PHE A 1 140 ? 12.369 15.043 -20.939 1.00 55.28 140 PHE A C 1
ATOM 1090 O O . PHE A 1 140 ? 12.045 15.912 -21.736 1.00 55.28 140 PHE A O 1
ATOM 1097 N N . TYR A 1 141 ? 11.719 14.898 -19.779 1.00 56.94 141 TYR A N 1
ATOM 1098 C CA . TYR A 1 141 ? 10.597 15.769 -19.384 1.00 56.94 141 TYR A CA 1
ATOM 1099 C C . TYR A 1 141 ? 11.025 17.073 -18.688 1.00 56.94 141 TYR A C 1
ATOM 1101 O O . TYR A 1 141 ? 10.174 17.912 -18.389 1.00 56.94 141 TYR A O 1
ATOM 1109 N N . PHE A 1 142 ? 12.319 17.231 -18.399 1.00 61.56 142 PHE A N 1
ATOM 1110 C CA . PHE A 1 142 ? 12.892 18.384 -17.694 1.00 61.56 142 PHE A CA 1
ATOM 1111 C C . PHE A 1 142 ? 13.880 19.196 -18.552 1.00 61.56 142 PHE A C 1
ATOM 1113 O O . PHE A 1 142 ? 14.494 20.132 -18.036 1.00 61.56 142 PHE A O 1
ATOM 1120 N N . VAL A 1 143 ? 14.028 18.839 -19.833 1.00 52.66 143 VAL A N 1
ATOM 1121 C CA . VAL A 1 143 ? 14.743 19.592 -20.880 1.00 52.66 143 VAL A CA 1
ATOM 1122 C C . VAL A 1 143 ? 13.714 20.230 -21.801 1.00 52.66 143 VAL A C 1
ATOM 1124 O O . VAL A 1 143 ? 13.868 21.436 -22.088 1.00 52.66 143 VAL A O 1
#

Radius of gyration: 17.98 Å; Cα contacts (8 Å, |Δi|>4): 99; chains: 1; bounding box: 46×41×54 Å

Foldseek 3Di:
DDDDPPPPPCVVVVLVVQLVVQLVLLVVLLVCCVVPLDLVVSLVSLVVVLVVLVVDDPVCSVVSCVVCVLVNLLSSLLSQQLSLCVPPPVSNVVSSVVSSCCSNPLVVDDDPVSVVVSNVSSVVSNVVSVVSVVVVDDCVVVD

Solvent-accessible surface area (backbone atoms only — not comparable to full-atom values): 8010 Å² total; per-residue (Å²): 141,82,85,81,82,74,71,72,69,56,59,56,56,51,52,49,53,52,51,52,52,48,45,48,50,39,50,46,35,52,48,38,28,73,75,64,78,38,52,64,60,19,48,51,50,53,54,56,74,44,46,77,42,69,76,49,68,75,92,49,32,65,62,41,46,64,79,39,39,51,60,50,38,40,50,49,24,48,44,46,50,43,46,70,44,73,75,44,60,71,60,32,52,50,46,41,51,51,47,34,48,40,66,68,58,58,67,73,47,85,50,70,72,46,51,52,50,47,46,51,50,19,52,50,42,37,51,54,40,51,53,52,50,62,67,68,53,65,68,78,85,80,112

pLDDT: mean 82.38, std 12.76, range [42.59, 96.19]

Mean predicted aligned error: 8.1 Å

Secondary structure (DSSP, 8-state):
-------HHHHHHHHHHHHHHHHHHHHHHHHHHHHH--HHHHHHHHHHHTGGGTTS-GGGHHHHHHHHHHHHHHHHHHHHHHHHTTT-HHHHHHHHHHHHHIIIIITT--SHHHHHHHHHHHHHHHHHHHHHHHHHS-GGG--

Sequence (143 aa):
MSSTKKHKYSSKASSLAYASLNILLALAVFGTIYVTNSPIFALLLVALGKWRILSVRPRFWAANVLSNLVDIIVGVSFALLIWLSGGYMILQLGLTALHIVWLLFIKQRSKYTYAVIQAGTALFLGLVTLSLIAYSWDSFYFV

=== Feature glossary ===
A reading guide for the features in this record.

Start from the sequence.

  · This is the polypeptide sequence — one letter per residue, N-terminus first. Length ranges from a few dozen residues for small domains to over a thousand for large multi-domain proteins.

Fold it, and you get atomic coordinates and the backbone conformation that goes with them.

  · Structure coordinates are given as an mmCIF _atom_site loop: one row per atom with element, residue name, chain id, sequence number, and x/y/z position in Å. Only the four main-chain atoms per residue are included here; side chains are omitted to keep the record compact.

  · Backbone dihedral angles. Every residue except chain termini has a φ (preceding-C → N → Cα → C) and a ψ (N → Cα → C → next-N). They are reported in degrees following the IUPAC sign convention. Secondary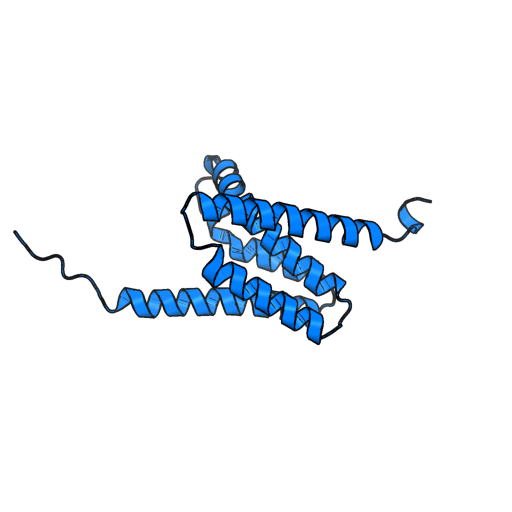 structure is essentially a statement about which (φ, ψ) basin each residue occupies.

  · The SS8 string is DSSP's per-residue secondary-structure call. α-helix (H) means an i→i+4 H-bond ladder; β-strand (E) means the residue participates in a β-sheet; 3₁₀ (G) and π (I) are tighter and wider helices; T/S are turns/bends; '-' is loop.

  · SS3 is a coarse helix/strand/coil call (letters a/b/c) made by the P-SEA algorithm from inter-Cα dista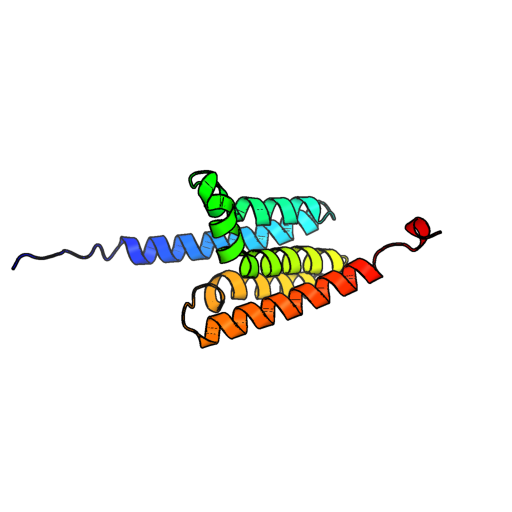nces and dihedrals. It is less detailed than DSSP but needs only Cα positions.

Summarize the fold with a handful of shape descriptors and a per-residue structural alphabet.

  · Radius of gyration (Rg) is the root-mean-square distance of Cα atoms from their centroid — a single number for overall size and compactness. A globular domain of N residues has Rg ≈ 2.2·N^0.38 Å; an extended or disordered chain has a much larger Rg. The Cα contact count is the number of residue pairs whose Cα atoms are within 8 Å and are more than four positions apart in sequence — a standard proxy for tertiary packing density. The bounding box is the 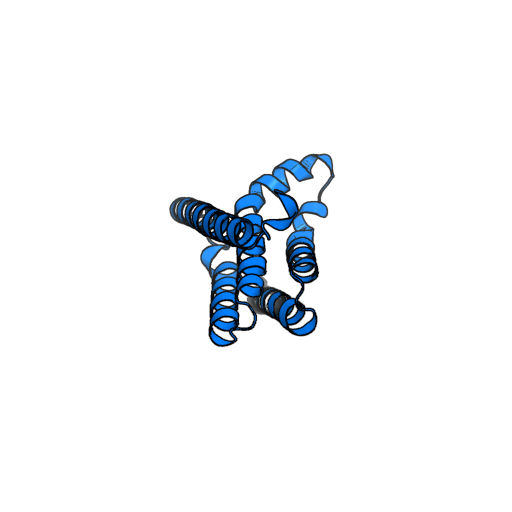smallest axis-aligned box enclosing all Cα atoms.

  · The Foldseek 3Di string encodes local tertiary geometry as a 20-letter alphabet — one character per residue — derived from the relative positions of nearby Cα atoms. Unlike the amino-acid sequence, 3Di is a direct function of the 3D structure, so two proteins with the same fold have similar 3Di strings even at low sequence identity.

  · Solvent-accessible surface area (SASA) is the area in Å² traced out by the centre of a 1.4 Å probe sphere (a water molecule) rolled over the protein's van der Waals surface (Shrake–Rupley / Lee–Richards construction). Buried residues have near-zero SASA; fully exposed residues can exceed 200 Å². The total SASA scales roughly with the number of surface residues.

Ask how reliable the model is.

  · pLDDT (predicted Local Distance Difference Test) is AlphaFold's per-residue confidence score, ranging from 0 to 100. Values above 90 indicate high confidence (typically well-packed cores); 70–90 is confident; 50–70 low confidence; below 50 usually means the region is disordered or the prediction is unreliable there. AlphaFold stores pLDDT in the mmCIF B-factor column.

  · B-factor (Debye–Waller factor) reflects atomic displacement in the crystal lattice. It is an experimental observable (units Å²), not a prediction; low values mean the atom is pinned down, high values mean it moves or is heterogeneous across the crystal.

  · Predicted Aligned Error (PAE) is an AlphaFold confidence matrix: entry (i, j) is the expected error in the position of residue j, in ångströms, when the prediction is superimposed on the true structure at residue i. Low PAE within a block of residues means that block is internally rigid and well-predicted; high PAE between two blocks means their relative placement is uncertain even if each block individually is confident.

Place it in context: what it resembles, what it is annotated as, and how it looks.

  · Nearest PDB neighbors are the top structural matches found by Foldseek when searching this structure against the entire Protein Data Bank. Each hit reports a TM-score (0 to 1; >0.5 almost always implies the same fold) and an E-value. These are *structural* homologs — they may share no detectable sequence similarity.

  · Functional annotations link the protein to curated databases. InterPro entries identify conserved domains and families by matching the sequence against member-database signatures (Pfam, PROSITE, CDD, …). Gene Ontology (GO) terms describe molecular function, biological process, and cellular component in a controlled vocabulary. CATH places the structure in a hierarchical fold classification (Class/Architecture/Topology/Homologous-superfamily). The organism is the source species.

  · Three diagnostic plots accompany the record. The Cα contact map visualizes the tertiary structure as a 2D adjacency matrix (8 Å cutoff, sequence-local contacts suppressed). The Ramachandran plot shows the distribution of backbone (φ, ψ) torsions, with points in the α and β basins reflecting secondary structure content. The PAE plot shows AlphaFold's inter-residue confidence as a color matrix.

  · Six rendered views show the 3D structure from the faces of a cube — i.e. along ±x, ±y, ±z. Rendering representation is drawn randomly per protein from cartoon (secondary-structure ribbons), sticks (backbone bonds), or molecular surface; coloring is either N→C rainbow (blue at the N-terminus through red at the C-terminus) or one color per chain.